Protein AF-A0A164G9T6-F1 (afdb_monomer)

Organism: NCBI:txid35525

Nearest PDB structures (foldseek):
  8sy6-assembly1_I  TM=9.886E-01  e=2.049E-11  Escherichia coli
  8sy7-assembly1_I  TM=9.757E-01  e=1.558E-11  Escherichia coli
  6cuu-assembly1_C  TM=9.898E-01  e=1.400E-10  Thermus thermophilus HB27
  6vvy-assembly1_C  TM=9.909E-01  e=1.307E-10  Mycobacterium tuberculosis
  8urw-assembly1_C  TM=9.571E-01  e=7.548E-11  Synechococcus elongatus

Sequence (86 aa):
TNPLAEITHKRRVSALGPGGLTRERAGFEVRDVHVTHYGRVCPIETPEGPNIGLINSLALYARLNEYGFIETPYRRVVEGKVTMDI

InterPro domains:
  IPR007645 RNA polymerase Rpb2, domain 3 [PF04565] (1-63)
  IPR015712 DNA-directed RNA polymerase, subunit 2 [PTHR20856] (1-74)
  IPR042107 DNA-directed RNA polymerase, beta subunit, external 1 domain superfamily [G3DSA:2.30.150.10] (75-86)

Foldseek 3Di:
DDPVVVVQVVQKDAQDDVVGDDLVRDDPVQLDDDPVCVQFWDQPDFDDDSCRSRMTGGHPQWDADPVGDIDGDDFDADPNDTDPHD

Mean predicted aligned error: 4.8 Å

Solvent-accessible surface area (backbone atoms only — not comparable to full-atom values): 5329 Å² total; per-residue (Å²): 141,52,75,65,58,54,54,50,60,74,44,52,46,63,47,58,55,94,96,46,49,50,78,89,73,54,55,72,78,71,37,52,87,56,81,77,34,67,59,29,37,38,88,75,55,44,52,79,71,86,46,42,47,43,33,35,28,56,21,94,70,34,43,70,48,99,87,68,49,73,40,55,82,58,65,50,70,57,97,91,40,79,51,92,54,102

pLDDT: mean 91.18, std 5.63, range [70.88, 95.88]

Structure (mmCIF, N/CA/C/O backbone):
data_AF-A0A164G9T6-F1
#
_entry.id   AF-A0A164G9T6-F1
#
loop_
_atom_site.group_PDB
_atom_site.id
_atom_site.type_symbol
_atom_site.label_atom_id
_atom_site.label_alt_id
_atom_site.label_comp_id
_atom_site.label_asym_id
_atom_site.label_entity_id
_atom_site.label_seq_id
_atom_site.pdbx_PDB_ins_code
_atom_site.Cartn_x
_atom_site.Cartn_y
_atom_site.Cartn_z
_atom_site.occupancy
_atom_site.B_iso_or_equiv
_atom_site.auth_seq_id
_atom_site.auth_comp_id
_atom_site.auth_asym_id
_atom_site.auth_atom_id
_atom_site.pdbx_PDB_model_num
ATOM 1 N N . THR A 1 1 ? 18.054 -14.817 -4.034 1.00 74.00 1 THR A N 1
ATOM 2 C CA . THR A 1 1 ? 16.584 -14.933 -3.987 1.00 74.00 1 THR A CA 1
ATOM 3 C C . THR A 1 1 ? 16.191 -15.404 -2.608 1.00 74.00 1 THR A C 1
ATOM 5 O O . THR A 1 1 ? 16.587 -16.497 -2.231 1.00 74.00 1 THR A O 1
ATOM 8 N N . ASN A 1 2 ? 15.531 -14.560 -1.818 1.00 95.25 2 ASN A N 1
ATOM 9 C CA . ASN A 1 2 ? 15.107 -14.860 -0.447 1.00 95.25 2 ASN A CA 1
ATOM 10 C C . ASN A 1 2 ? 13.570 -14.805 -0.340 1.00 95.25 2 ASN A C 1
ATOM 12 O O . ASN A 1 2 ? 12.949 -14.083 -1.124 1.00 95.25 2 ASN A O 1
ATOM 16 N N . PRO A 1 3 ? 12.953 -15.501 0.636 1.00 95.75 3 PRO A N 1
ATOM 17 C CA . PRO A 1 3 ? 11.492 -15.557 0.770 1.00 95.75 3 PRO A CA 1
ATOM 18 C C . PRO A 1 3 ? 10.829 -14.179 0.884 1.00 95.75 3 PRO A C 1
ATOM 20 O O . PRO A 1 3 ? 9.765 -13.946 0.318 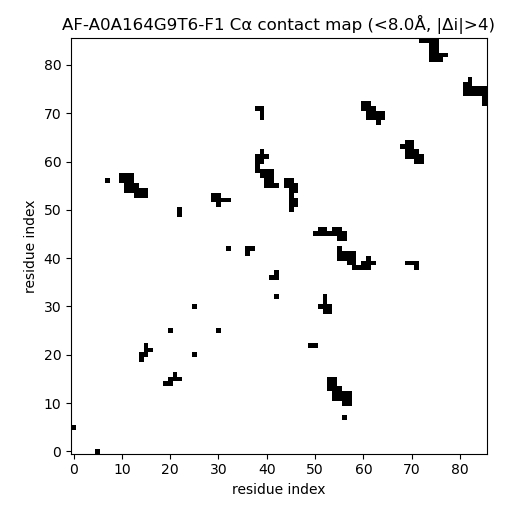1.00 95.75 3 PRO A O 1
ATOM 23 N N . LEU A 1 4 ? 11.492 -13.232 1.555 1.00 93.75 4 LEU A N 1
ATOM 24 C CA . LEU A 1 4 ? 11.001 -11.860 1.664 1.00 93.75 4 LEU A CA 1
ATOM 25 C C . LEU A 1 4 ? 10.945 -11.164 0.297 1.00 93.75 4 LEU A C 1
ATOM 27 O O . LEU A 1 4 ? 9.937 -10.544 -0.019 1.00 93.75 4 LEU A O 1
ATOM 31 N N . ALA A 1 5 ? 11.978 -11.311 -0.541 1.00 93.19 5 ALA A N 1
ATOM 32 C CA . ALA A 1 5 ? 11.974 -10.711 -1.874 1.00 93.19 5 ALA A CA 1
ATOM 33 C C . ALA A 1 5 ? 10.861 -11.280 -2.763 1.00 93.19 5 ALA A C 1
ATOM 35 O O . ALA A 1 5 ? 10.284 -10.542 -3.557 1.00 93.19 5 ALA A O 1
ATOM 36 N N . GLU A 1 6 ? 10.523 -12.564 -2.615 1.00 95.19 6 GLU A N 1
ATOM 37 C CA . GLU A 1 6 ? 9.405 -13.165 -3.344 1.00 95.19 6 GLU A CA 1
ATOM 38 C C . GLU A 1 6 ? 8.059 -12.559 -2.921 1.00 95.19 6 GLU A C 1
ATOM 40 O O . GLU A 1 6 ? 7.257 -12.171 -3.775 1.00 95.19 6 GLU A O 1
ATOM 45 N N . ILE A 1 7 ? 7.820 -12.433 -1.612 1.00 94.31 7 ILE A N 1
ATOM 46 C CA . ILE A 1 7 ? 6.583 -11.853 -1.072 1.00 94.31 7 ILE A CA 1
ATOM 47 C C . ILE A 1 7 ? 6.460 -10.380 -1.470 1.00 94.31 7 ILE A C 1
ATOM 49 O O . ILE A 1 7 ? 5.411 -9.967 -1.967 1.00 94.31 7 ILE A O 1
ATOM 53 N N . THR A 1 8 ? 7.530 -9.599 -1.316 1.00 93.19 8 THR A N 1
ATOM 54 C CA . THR A 1 8 ? 7.573 -8.195 -1.736 1.00 93.19 8 THR A CA 1
ATOM 55 C C . THR A 1 8 ? 7.297 -8.057 -3.230 1.00 93.19 8 THR A C 1
ATOM 57 O O . THR A 1 8 ? 6.501 -7.214 -3.635 1.00 93.19 8 THR A O 1
ATOM 60 N N . HIS A 1 9 ? 7.899 -8.907 -4.068 1.00 93.94 9 HIS A N 1
ATOM 61 C CA . HIS A 1 9 ? 7.686 -8.856 -5.512 1.00 93.94 9 HIS A CA 1
ATOM 62 C C . HIS A 1 9 ? 6.226 -9.137 -5.893 1.00 93.94 9 HIS A C 1
ATOM 64 O O . HIS A 1 9 ? 5.672 -8.447 -6.743 1.00 93.94 9 HIS A O 1
ATOM 70 N N . LYS A 1 10 ? 5.577 -10.102 -5.228 1.00 93.94 10 LYS A N 1
ATOM 71 C CA . LYS A 1 10 ? 4.150 -10.412 -5.430 1.00 93.94 10 LYS A CA 1
ATOM 72 C C . LYS A 1 10 ? 3.211 -9.296 -4.952 1.00 93.94 10 LYS A C 1
ATOM 74 O O . LYS A 1 10 ? 2.101 -9.194 -5.459 1.00 93.94 10 LYS A O 1
ATOM 79 N N . ARG A 1 11 ? 3.633 -8.464 -3.992 1.00 94.62 11 ARG A N 1
ATOM 80 C CA . ARG A 1 11 ? 2.850 -7.340 -3.432 1.00 94.62 11 ARG A CA 1
ATOM 81 C C . ARG A 1 11 ? 3.184 -5.976 -4.053 1.00 94.62 11 ARG A C 1
ATOM 83 O O . ARG A 1 11 ? 2.796 -4.939 -3.509 1.00 94.62 11 ARG A O 1
ATOM 90 N N . ARG A 1 12 ? 3.908 -5.966 -5.172 1.00 94.62 12 ARG A N 1
ATOM 91 C CA . ARG A 1 12 ? 4.328 -4.754 -5.878 1.00 94.62 12 ARG A CA 1
ATOM 92 C C . ARG A 1 12 ? 3.220 -4.216 -6.783 1.00 94.62 12 ARG A C 1
ATOM 94 O O . ARG A 1 12 ? 2.578 -4.970 -7.507 1.00 94.62 12 ARG A O 1
ATOM 101 N N . VAL A 1 13 ? 3.063 -2.898 -6.789 1.00 93.00 13 VAL A N 1
ATOM 102 C CA . VAL A 1 13 ? 2.154 -2.139 -7.652 1.00 93.00 13 VAL A CA 1
ATOM 103 C C . VAL A 1 13 ? 2.982 -1.243 -8.570 1.00 93.00 13 VAL A C 1
ATOM 105 O O . VAL A 1 13 ? 3.954 -0.621 -8.140 1.00 93.00 13 VAL A O 1
ATOM 108 N N . SER A 1 14 ? 2.613 -1.189 -9.848 1.00 92.75 14 SER A N 1
ATOM 109 C CA . SER A 1 14 ? 3.318 -0.417 -10.874 1.00 92.75 14 SER A CA 1
ATOM 110 C C . SER A 1 14 ? 2.351 0.515 -11.589 1.00 92.75 14 SER A C 1
ATOM 112 O O . SER A 1 14 ? 1.329 0.066 -12.100 1.00 92.75 14 SER A O 1
ATOM 114 N N . ALA A 1 15 ? 2.708 1.796 -11.674 1.00 90.19 15 ALA A N 1
ATOM 115 C CA . ALA A 1 15 ? 2.032 2.773 -12.528 1.00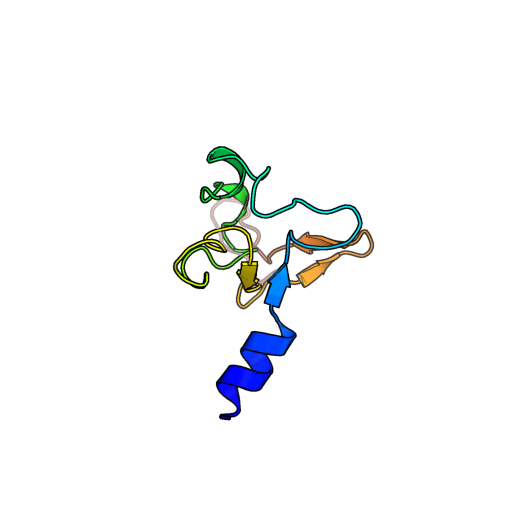 90.19 15 ALA A CA 1
ATOM 116 C C . ALA A 1 15 ? 2.500 2.698 -13.997 1.00 90.19 15 ALA A C 1
ATOM 118 O O . ALA A 1 15 ? 1.954 3.380 -14.865 1.00 90.19 15 ALA A O 1
ATOM 119 N N . LEU A 1 16 ? 3.526 1.886 -14.276 1.00 89.38 16 LEU A N 1
ATOM 120 C CA . LEU A 1 16 ? 4.060 1.635 -15.613 1.00 89.38 16 LEU A CA 1
ATOM 121 C C . LEU A 1 16 ? 3.315 0.469 -16.270 1.00 89.38 16 LEU A C 1
ATOM 123 O O . LEU A 1 16 ? 3.118 -0.567 -15.631 1.00 89.38 16 LEU A O 1
ATOM 127 N N . GLY A 1 17 ? 2.984 0.602 -17.554 1.00 88.62 17 GLY A N 1
ATOM 128 C CA . GLY A 1 17 ? 2.335 -0.451 -18.336 1.00 88.62 17 GLY A CA 1
ATOM 129 C C . GLY A 1 17 ? 1.397 0.100 -19.414 1.00 88.62 17 GLY A C 1
ATOM 130 O O . GLY A 1 17 ? 1.282 1.318 -19.564 1.00 88.62 17 GLY A O 1
ATOM 131 N N . PRO A 1 18 ? 0.723 -0.772 -20.180 1.00 87.38 18 PRO A N 1
ATOM 132 C CA . PRO A 1 18 ? -0.306 -0.351 -21.128 1.00 87.38 18 PRO A CA 1
ATOM 133 C C . PRO A 1 18 ? -1.450 0.359 -20.386 1.00 87.38 18 PRO A C 1
ATOM 135 O O . PRO A 1 18 ? -2.012 -0.189 -19.443 1.00 87.38 18 PRO A O 1
ATOM 138 N N . GLY A 1 19 ? -1.763 1.595 -20.788 1.00 85.62 19 GLY A N 1
ATOM 139 C CA . GLY A 1 19 ? -2.736 2.457 -20.097 1.00 85.62 19 GLY A CA 1
ATOM 140 C C . GLY A 1 19 ? -2.187 3.195 -18.867 1.00 85.62 19 GLY A C 1
ATOM 141 O O . GLY A 1 19 ? -2.901 4.002 -18.279 1.00 85.62 19 GLY A O 1
ATOM 142 N N . GLY A 1 20 ? -0.928 2.944 -18.497 1.00 86.12 20 GLY A N 1
ATOM 143 C CA . GLY A 1 20 ? -0.214 3.642 -17.432 1.00 86.12 20 GLY A CA 1
ATOM 144 C C . GLY A 1 20 ? 0.688 4.766 -17.945 1.00 86.12 20 GLY A C 1
ATOM 145 O O . GLY A 1 20 ? 0.640 5.173 -19.108 1.00 86.12 20 GLY A O 1
ATOM 146 N N . LEU A 1 21 ? 1.550 5.264 -17.062 1.00 85.44 21 LEU A N 1
ATOM 147 C CA . LEU A 1 21 ? 2.516 6.312 -17.381 1.00 85.44 21 LEU A CA 1
ATOM 148 C C . LEU A 1 21 ? 3.780 5.723 -18.020 1.00 85.44 21 LEU A C 1
ATOM 150 O O . LEU A 1 21 ? 4.209 4.613 -17.699 1.00 85.44 21 LEU A O 1
ATOM 154 N N . THR A 1 22 ? 4.427 6.496 -18.894 1.00 82.75 22 THR A N 1
ATOM 155 C CA . THR A 1 22 ? 5.802 6.210 -19.321 1.00 82.75 22 THR A CA 1
ATOM 156 C C . THR A 1 22 ? 6.790 6.950 -18.421 1.00 82.75 22 THR A C 1
ATOM 158 O O . THR A 1 22 ? 6.495 8.032 -17.913 1.00 82.75 22 THR A O 1
ATOM 161 N N . ARG A 1 23 ? 7.990 6.386 -18.236 1.00 76.31 23 ARG A N 1
ATOM 162 C CA . ARG A 1 23 ? 9.036 6.953 -17.358 1.00 76.31 23 ARG A CA 1
ATOM 163 C C . ARG A 1 23 ? 9.401 8.399 -17.712 1.00 76.31 23 ARG A C 1
ATOM 165 O O . ARG A 1 23 ? 9.682 9.194 -16.823 1.00 76.31 23 ARG A O 1
ATOM 172 N N . GLU A 1 24 ? 9.368 8.723 -19.001 1.00 73.69 24 GLU A N 1
ATOM 173 C CA . GLU A 1 24 ? 9.719 10.034 -19.563 1.00 73.69 24 GLU A CA 1
ATOM 174 C C . GLU A 1 24 ? 8.588 11.065 -19.439 1.00 73.69 24 GLU A C 1
ATOM 176 O O . GLU A 1 24 ? 8.858 12.260 -19.390 1.00 73.69 24 GLU A O 1
ATOM 181 N N . ARG A 1 25 ? 7.324 10.619 -19.376 1.00 70.88 25 ARG A N 1
ATOM 182 C CA . ARG A 1 25 ? 6.144 11.499 -19.262 1.00 70.88 25 ARG A CA 1
ATOM 183 C C . ARG A 1 25 ? 5.627 11.649 -17.834 1.00 70.88 25 ARG A C 1
ATOM 185 O O . ARG A 1 25 ? 4.772 12.494 -17.588 1.00 70.88 25 ARG A O 1
ATOM 192 N N . ALA A 1 26 ? 6.109 10.836 -16.898 1.00 77.62 26 ALA A N 1
ATOM 193 C CA . ALA A 1 26 ? 5.735 10.942 -15.496 1.00 77.62 26 ALA A CA 1
ATOM 194 C C . ALA A 1 26 ? 6.367 12.192 -14.867 1.00 77.62 26 ALA A C 1
ATOM 196 O O . ALA A 1 26 ? 7.573 12.207 -14.596 1.00 77.62 26 ALA A O 1
ATOM 197 N N . GLY A 1 27 ? 5.539 13.216 -14.643 1.00 80.06 27 GLY A N 1
ATOM 198 C CA . GLY A 1 27 ? 5.919 14.456 -13.968 1.00 80.06 27 GLY A CA 1
ATOM 199 C C . GLY A 1 27 ? 6.314 14.256 -12.502 1.00 80.06 27 GLY A C 1
ATOM 200 O O . GLY A 1 27 ? 6.221 13.160 -11.951 1.00 80.06 27 GLY A O 1
ATOM 201 N N . PHE A 1 28 ? 6.762 15.332 -11.860 1.00 80.94 28 PHE A N 1
ATOM 202 C CA . PHE A 1 28 ? 7.173 15.298 -10.455 1.00 80.94 28 PHE A CA 1
ATOM 203 C C . PHE A 1 28 ? 5.994 15.001 -9.510 1.00 80.94 28 PHE A C 1
ATOM 205 O O . PHE A 1 28 ? 6.132 14.205 -8.588 1.00 80.94 28 PHE A O 1
ATOM 212 N N . GLU A 1 29 ? 4.814 15.553 -9.801 1.00 84.31 29 GLU A N 1
ATOM 213 C CA . GLU A 1 29 ? 3.611 15.444 -8.960 1.00 84.31 29 GLU A CA 1
ATOM 214 C C . GLU A 1 29 ? 3.140 13.999 -8.743 1.00 84.31 29 GLU A C 1
ATOM 216 O O . GLU A 1 29 ? 2.684 13.648 -7.661 1.00 84.31 29 GLU A O 1
ATOM 221 N N . VAL A 1 30 ? 3.282 13.136 -9.754 1.00 86.88 30 VAL A N 1
ATOM 222 C CA . VAL A 1 30 ? 2.853 11.727 -9.676 1.00 86.88 30 VAL A CA 1
ATOM 223 C C . VAL A 1 30 ? 3.848 10.829 -8.939 1.00 86.88 30 VAL A C 1
ATOM 225 O O . VAL A 1 30 ? 3.520 9.686 -8.634 1.00 86.88 30 VAL A O 1
ATOM 228 N N . ARG A 1 31 ? 5.073 11.313 -8.692 1.00 89.81 31 ARG A N 1
ATOM 229 C CA . ARG A 1 31 ? 6.115 10.574 -7.961 1.00 89.81 31 ARG A CA 1
ATOM 230 C C . ARG A 1 31 ? 6.121 10.897 -6.472 1.00 89.81 31 ARG A C 1
ATOM 232 O O . ARG A 1 31 ? 6.720 10.147 -5.705 1.00 89.81 31 ARG A O 1
ATOM 239 N N . ASP A 1 32 ? 5.506 12.010 -6.086 1.00 90.75 32 ASP A N 1
ATOM 240 C CA . ASP A 1 32 ? 5.483 12.463 -4.705 1.00 90.75 32 ASP A CA 1
ATOM 241 C C . ASP A 1 32 ? 4.514 11.634 -3.846 1.00 90.75 32 ASP A C 1
ATOM 243 O O . ASP A 1 32 ? 3.553 11.015 -4.322 1.00 90.75 32 ASP A O 1
ATOM 247 N N . VAL A 1 33 ? 4.771 11.606 -2.542 1.00 92.50 33 VAL A N 1
ATOM 248 C CA . VAL A 1 33 ? 3.953 10.866 -1.589 1.00 92.50 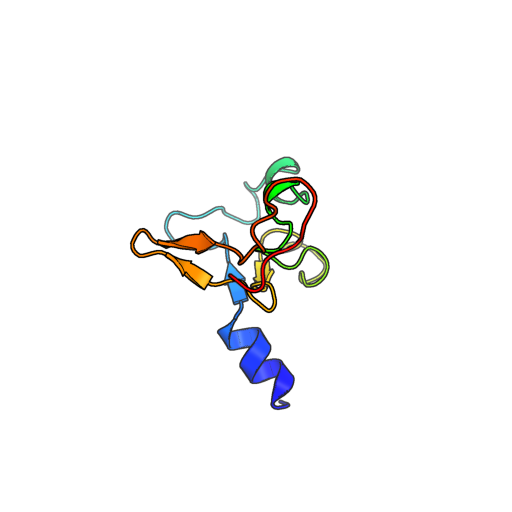33 VAL A CA 1
ATOM 249 C C . VAL A 1 33 ? 2.723 11.692 -1.235 1.00 92.50 33 VAL A C 1
ATOM 251 O O . VAL A 1 33 ? 2.760 12.602 -0.413 1.00 92.50 33 VAL A O 1
ATOM 254 N N . HIS A 1 34 ? 1.584 11.311 -1.801 1.00 94.94 34 HIS A N 1
ATOM 255 C CA . HIS A 1 34 ? 0.302 11.887 -1.426 1.00 94.94 34 HIS A CA 1
ATOM 256 C C . HIS A 1 34 ? -0.202 11.373 -0.063 1.00 94.94 34 HIS A C 1
ATOM 258 O O . HIS A 1 34 ? -0.001 10.215 0.310 1.00 94.94 34 HIS A O 1
ATOM 264 N N . VAL A 1 35 ? -0.951 12.209 0.663 1.00 95.25 35 VAL A N 1
ATOM 265 C CA . VAL A 1 35 ? -1.517 11.882 1.989 1.00 95.25 35 VAL A CA 1
ATOM 266 C C . VAL A 1 35 ? -2.434 10.654 1.977 1.00 95.25 35 VAL A C 1
ATOM 268 O O . VAL A 1 35 ? -2.543 9.937 2.970 1.00 95.25 35 VAL A O 1
ATOM 271 N N . THR A 1 36 ? -3.065 10.354 0.839 1.00 95.00 36 THR A N 1
ATOM 272 C CA . THR A 1 36 ? -3.935 9.176 0.682 1.00 95.00 36 THR A CA 1
ATOM 273 C C . THR A 1 36 ? -3.169 7.856 0.673 1.00 95.00 36 THR A C 1
ATOM 275 O O . THR A 1 36 ? -3.791 6.811 0.871 1.00 95.00 36 THR A O 1
ATOM 278 N N . HIS A 1 37 ? -1.846 7.869 0.486 1.00 95.00 37 HIS A N 1
ATOM 279 C CA . HIS A 1 37 ? -1.027 6.660 0.574 1.00 95.00 37 HIS A CA 1
ATOM 280 C C . HIS A 1 37 ? -1.011 6.073 1.985 1.00 95.00 37 HIS A C 1
ATOM 282 O O . HIS A 1 37 ? -0.803 4.868 2.132 1.00 95.00 37 HIS A O 1
ATOM 288 N N . TYR A 1 38 ? -1.292 6.881 3.013 1.00 95.81 38 TYR A N 1
ATOM 289 C CA . TYR A 1 38 ? -1.282 6.439 4.400 1.00 95.81 38 TYR A CA 1
ATOM 290 C C . TYR A 1 38 ? -2.164 5.198 4.614 1.00 95.81 38 TYR A C 1
ATOM 292 O O . TYR A 1 38 ? -3.363 5.201 4.335 1.00 95.81 38 TYR A O 1
ATOM 300 N N . GLY A 1 39 ? -1.538 4.110 5.072 1.00 93.81 39 GLY A N 1
ATOM 301 C CA . GLY A 1 39 ? -2.185 2.819 5.323 1.00 93.81 39 GLY A CA 1
ATOM 302 C C . GLY A 1 39 ? -2.515 1.984 4.076 1.00 93.81 39 GLY A C 1
ATOM 303 O O . GLY A 1 39 ? -2.869 0.816 4.226 1.00 93.81 39 GLY A O 1
ATOM 304 N N . ARG A 1 40 ? -2.373 2.533 2.863 1.00 95.88 40 ARG A N 1
ATOM 305 C CA . ARG A 1 40 ? -2.716 1.877 1.587 1.00 95.88 40 ARG A CA 1
ATOM 306 C C . ARG A 1 40 ? -1.478 1.444 0.800 1.00 95.88 40 ARG A C 1
ATOM 308 O O . ARG A 1 40 ? -1.359 0.288 0.401 1.00 95.88 40 ARG A O 1
ATOM 315 N N . VAL A 1 41 ? -0.535 2.362 0.614 1.00 95.62 41 VAL A N 1
ATOM 316 C CA . VAL A 1 41 ? 0.702 2.169 -0.154 1.00 95.62 41 VAL A CA 1
ATOM 317 C C . VAL A 1 41 ? 1.884 2.503 0.751 1.00 95.62 41 VAL A C 1
ATOM 319 O O . VAL A 1 41 ? 1.810 3.428 1.556 1.00 95.62 41 VAL A O 1
ATOM 322 N N . CYS A 1 42 ? 2.965 1.732 0.663 1.00 95.38 42 CYS A N 1
ATOM 323 C CA . CYS A 1 42 ? 4.174 2.000 1.432 1.00 95.38 42 CYS A CA 1
ATOM 324 C C . CYS A 1 42 ? 4.865 3.270 0.898 1.00 95.38 42 CYS A C 1
ATOM 326 O O . CYS A 1 42 ? 5.251 3.273 -0.268 1.00 95.38 42 CYS A O 1
ATOM 328 N N . PRO A 1 43 ? 5.066 4.323 1.716 1.00 93.56 43 PRO A N 1
ATOM 329 C CA . PRO A 1 43 ? 5.725 5.548 1.259 1.00 93.56 43 PRO A CA 1
ATOM 330 C C . PRO A 1 43 ? 7.258 5.434 1.222 1.00 93.56 43 PRO A C 1
ATOM 332 O O . PRO A 1 43 ? 7.923 6.327 0.713 1.00 93.56 43 PRO A O 1
ATOM 335 N N . ILE A 1 44 ? 7.820 4.366 1.797 1.00 93.44 44 ILE A N 1
ATOM 336 C CA . ILE A 1 44 ? 9.271 4.174 1.948 1.00 93.44 44 ILE A CA 1
ATOM 337 C C . ILE A 1 44 ? 9.805 3.210 0.885 1.00 93.44 44 ILE A C 1
ATOM 339 O O . ILE A 1 44 ? 10.878 3.420 0.329 1.00 93.44 44 ILE A O 1
ATOM 343 N N . GLU A 1 45 ? 9.068 2.133 0.604 1.00 93.25 45 GLU A N 1
ATOM 344 C CA . GLU A 1 45 ? 9.524 1.076 -0.298 1.00 93.25 45 GLU A CA 1
ATOM 345 C C . GLU A 1 45 ? 9.212 1.423 -1.760 1.00 93.25 45 GLU A C 1
ATOM 347 O O . G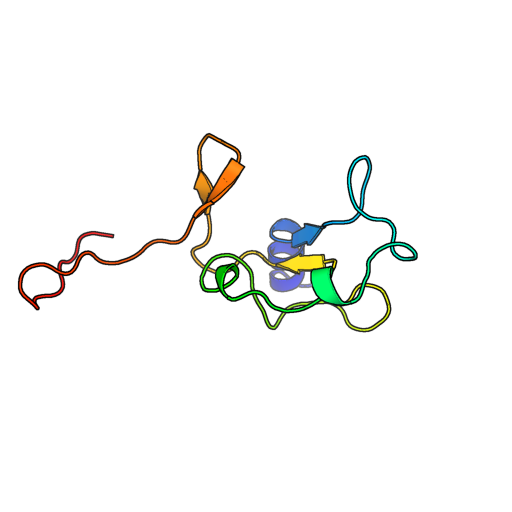LU A 1 45 ? 8.218 0.981 -2.339 1.00 93.25 45 GLU A O 1
ATOM 352 N N . THR A 1 46 ? 10.107 2.210 -2.350 1.00 93.25 46 THR A N 1
ATOM 353 C CA . THR A 1 46 ? 10.183 2.508 -3.783 1.00 93.25 46 THR A CA 1
ATOM 354 C C . THR A 1 46 ? 11.606 2.222 -4.269 1.00 93.25 46 THR A C 1
ATOM 356 O O . THR A 1 46 ? 12.561 2.456 -3.526 1.00 93.25 46 THR A O 1
ATOM 359 N N . PRO A 1 47 ? 11.810 1.722 -5.501 1.00 92.06 47 PRO A N 1
ATOM 360 C CA . PRO A 1 47 ? 13.149 1.630 -6.060 1.00 92.06 47 PRO A CA 1
ATOM 361 C C . PRO A 1 47 ? 13.747 3.026 -6.248 1.00 92.06 47 PRO A C 1
ATOM 363 O O . PRO A 1 47 ? 13.050 3.984 -6.591 1.00 92.06 47 PRO A O 1
ATOM 366 N N . GLU A 1 48 ? 15.057 3.113 -6.072 1.00 91.44 48 GLU A N 1
ATOM 367 C CA . GLU A 1 48 ? 15.820 4.320 -6.359 1.00 91.44 48 GLU A CA 1
ATOM 368 C C . GLU A 1 48 ? 15.969 4.547 -7.876 1.00 91.44 48 GLU A C 1
ATOM 370 O O . GLU A 1 48 ? 15.795 3.642 -8.703 1.00 91.44 48 GLU A O 1
ATOM 375 N N . GLY A 1 49 ? 16.305 5.781 -8.259 1.00 89.38 49 GLY A N 1
ATOM 376 C CA . GLY A 1 49 ? 16.592 6.146 -9.645 1.00 89.38 49 GLY A CA 1
ATOM 377 C C . GLY A 1 49 ? 15.344 6.494 -10.476 1.00 89.38 49 GLY A C 1
ATOM 378 O O . GLY A 1 49 ? 14.403 7.096 -9.959 1.00 89.38 49 GLY A O 1
ATOM 379 N N . PRO A 1 50 ? 15.306 6.159 -11.782 1.00 87.19 50 PRO A N 1
ATOM 380 C CA . PRO A 1 50 ? 14.263 6.641 -12.699 1.00 87.19 50 PRO A CA 1
ATOM 381 C C . PRO A 1 50 ? 12.835 6.188 -12.374 1.00 87.19 50 PRO A C 1
ATOM 383 O O . PRO A 1 50 ? 11.884 6.795 -12.861 1.00 87.19 50 PRO A O 1
ATOM 386 N N . ASN A 1 51 ? 12.685 5.115 -11.592 1.00 88.62 51 ASN A N 1
ATOM 387 C CA . ASN A 1 51 ? 11.392 4.525 -11.238 1.00 88.62 51 ASN A CA 1
ATOM 388 C C . ASN A 1 51 ? 10.865 4.989 -9.871 1.00 88.62 51 ASN A C 1
ATOM 390 O O . ASN A 1 51 ? 9.849 4.458 -9.421 1.00 88.62 51 ASN A O 1
ATOM 394 N N . ILE A 1 52 ? 11.541 5.938 -9.214 1.00 91.38 52 ILE A N 1
ATOM 395 C CA . ILE A 1 52 ? 11.125 6.441 -7.904 1.00 91.38 52 ILE A CA 1
ATOM 396 C C . ILE A 1 52 ? 9.681 6.964 -7.949 1.00 91.38 52 ILE A C 1
ATOM 398 O O . ILE A 1 52 ? 9.316 7.719 -8.853 1.00 91.38 52 ILE A O 1
ATOM 402 N N . GLY A 1 53 ? 8.847 6.495 -7.019 1.00 89.50 53 GLY A N 1
ATOM 403 C CA . GLY A 1 53 ? 7.425 6.836 -6.910 1.00 89.50 53 GLY A CA 1
ATOM 404 C C . GLY A 1 53 ? 6.507 6.166 -7.944 1.00 89.50 53 GLY A C 1
ATOM 405 O O . GLY A 1 53 ? 5.294 6.144 -7.756 1.00 89.50 53 GLY A O 1
ATOM 406 N N . LEU A 1 54 ? 7.054 5.565 -9.009 1.00 91.62 54 LEU A N 1
ATOM 407 C CA . LEU A 1 54 ? 6.279 4.891 -10.065 1.00 91.62 54 LEU A CA 1
ATOM 408 C C . LEU A 1 54 ? 6.044 3.404 -9.785 1.00 91.62 54 LEU A C 1
ATOM 410 O O . LEU A 1 54 ? 5.133 2.790 -10.347 1.00 91.62 54 LEU A O 1
ATOM 414 N N . ILE A 1 55 ? 6.890 2.821 -8.942 1.00 93.19 55 ILE A N 1
ATOM 415 C CA . ILE A 1 55 ? 6.772 1.454 -8.454 1.00 93.19 55 ILE A CA 1
ATOM 416 C C . ILE A 1 55 ? 6.711 1.536 -6.939 1.00 93.19 55 ILE A C 1
ATOM 418 O O . ILE A 1 55 ? 7.660 1.992 -6.313 1.00 93.19 55 ILE A O 1
ATOM 422 N N . ASN A 1 56 ? 5.625 1.042 -6.363 1.00 94.31 56 ASN A N 1
ATOM 423 C CA . ASN A 1 56 ? 5.426 1.049 -4.922 1.00 94.31 56 ASN A CA 1
A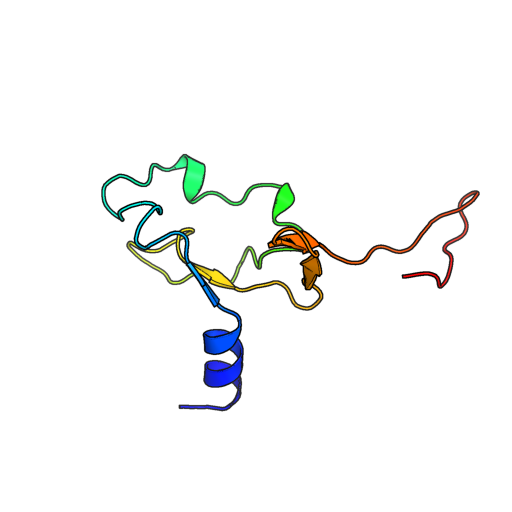TOM 424 C C . ASN A 1 56 ? 5.021 -0.344 -4.438 1.00 94.31 56 ASN A C 1
ATOM 426 O O . ASN A 1 56 ? 4.619 -1.207 -5.221 1.00 94.31 56 ASN A O 1
ATOM 430 N N . SER A 1 57 ? 5.095 -0.562 -3.133 1.00 94.69 57 SER A N 1
ATOM 431 C CA . SER A 1 57 ? 4.574 -1.770 -2.490 1.00 94.69 57 SER A CA 1
ATOM 432 C C . SER A 1 57 ? 3.250 -1.496 -1.782 1.00 94.69 57 SER A C 1
ATOM 434 O O . SER A 1 57 ? 3.035 -0.413 -1.233 1.00 94.69 57 SER A O 1
ATOM 436 N N . LEU A 1 58 ? 2.362 -2.492 -1.740 1.00 95.69 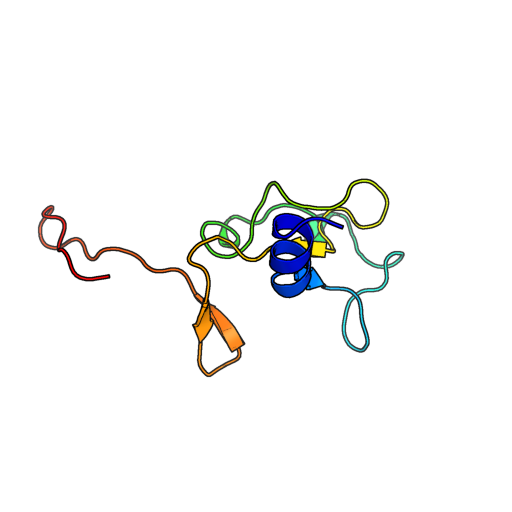58 LEU A N 1
ATOM 437 C CA . LEU A 1 58 ? 1.168 -2.434 -0.891 1.00 95.69 58 LEU A CA 1
ATOM 438 C C . 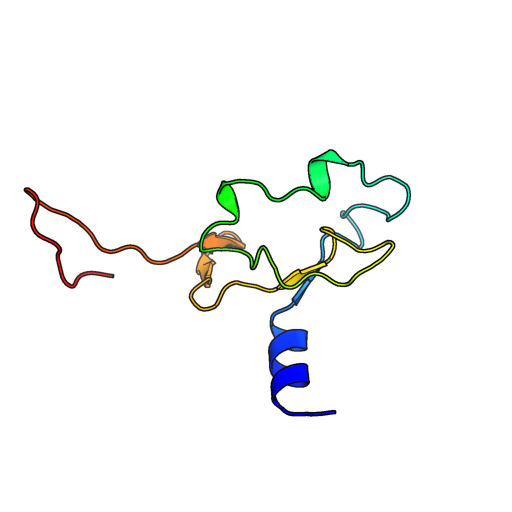LEU A 1 58 ? 1.560 -2.350 0.587 1.00 95.69 58 LEU A C 1
ATOM 440 O O . LEU A 1 58 ? 2.459 -3.062 1.041 1.00 95.69 58 LEU A O 1
ATOM 444 N N . ALA A 1 59 ? 0.836 -1.537 1.359 1.00 95.50 59 ALA A N 1
ATOM 445 C CA . ALA A 1 59 ? 1.009 -1.506 2.805 1.00 95.50 59 ALA A CA 1
ATOM 446 C C . ALA A 1 59 ? 0.604 -2.849 3.448 1.00 95.50 59 ALA A C 1
ATOM 448 O O . ALA A 1 59 ? -0.031 -3.710 2.832 1.00 95.50 59 ALA A O 1
ATOM 449 N N . LEU A 1 60 ? 0.982 -3.034 4.713 1.00 94.56 60 LEU A N 1
ATOM 450 C CA . LEU A 1 60 ? 0.887 -4.319 5.415 1.00 94.56 60 LEU A CA 1
ATOM 451 C C . LEU A 1 60 ? -0.556 -4.843 5.525 1.00 94.56 60 LEU A C 1
ATOM 453 O O . LEU A 1 60 ? -0.813 -6.010 5.241 1.00 94.56 60 LEU A O 1
ATOM 457 N N . TYR A 1 61 ? -1.497 -3.958 5.867 1.00 95.12 61 TYR A N 1
ATOM 458 C CA . TYR A 1 61 ? -2.923 -4.279 6.019 1.00 95.12 61 TYR A CA 1
ATOM 459 C C . TYR A 1 61 ? -3.792 -3.833 4.840 1.00 95.12 61 TYR A C 1
ATOM 461 O O . TYR A 1 61 ?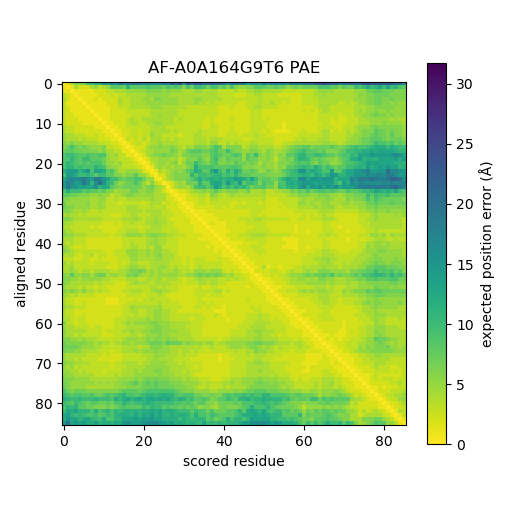 -5.010 -3.992 4.894 1.00 95.12 61 TYR A O 1
ATOM 469 N N . ALA A 1 62 ? -3.187 -3.287 3.784 1.00 95.81 62 ALA A N 1
ATOM 470 C CA . ALA A 1 62 ? -3.925 -2.829 2.619 1.00 95.81 62 ALA A CA 1
ATOM 471 C C . ALA A 1 62 ? -4.572 -4.001 1.871 1.00 95.81 62 ALA A C 1
ATOM 473 O O . ALA A 1 62 ? -3.960 -5.065 1.704 1.00 95.81 62 ALA A O 1
ATOM 474 N N . ARG A 1 63 ? -5.805 -3.785 1.409 1.00 94.75 63 ARG A N 1
ATOM 475 C CA . ARG A 1 63 ? -6.606 -4.746 0.640 1.00 94.75 63 ARG A CA 1
ATOM 476 C C . ARG A 1 63 ? -7.247 -4.050 -0.554 1.00 94.75 63 ARG A C 1
ATOM 478 O O . ARG A 1 63 ? -7.307 -2.825 -0.592 1.00 94.75 63 ARG A O 1
ATOM 485 N N . LEU A 1 64 ? -7.681 -4.833 -1.534 1.00 94.94 64 LEU A N 1
ATOM 486 C CA . LEU A 1 64 ? -8.480 -4.334 -2.649 1.00 94.94 64 LEU A CA 1
ATOM 487 C C . LEU A 1 64 ? -9.955 -4.566 -2.335 1.00 94.94 64 LEU A C 1
ATOM 489 O O . LEU A 1 64 ? -10.313 -5.657 -1.895 1.00 94.94 64 LEU A O 1
ATOM 493 N N . ASN A 1 65 ? -10.787 -3.560 -2.582 1.00 94.75 65 ASN A N 1
ATOM 494 C CA . ASN A 1 65 ? -12.235 -3.715 -2.538 1.00 94.75 65 ASN A CA 1
ATOM 495 C C . ASN A 1 65 ? -12.770 -4.338 -3.843 1.00 94.75 65 ASN A C 1
ATOM 497 O O . ASN A 1 65 ? -12.023 -4.540 -4.803 1.00 94.75 65 ASN A O 1
ATOM 501 N N . GLU A 1 66 ? -14.076 -4.607 -3.903 1.00 94.56 66 GLU A N 1
ATOM 502 C CA . GLU A 1 66 ? -14.732 -5.234 -5.067 1.00 94.56 66 GLU A CA 1
ATOM 503 C C . GLU A 1 66 ? -14.604 -4.421 -6.367 1.00 94.56 66 GLU A C 1
ATOM 505 O O . GLU A 1 66 ? -14.676 -4.973 -7.462 1.00 94.56 66 GLU A O 1
ATOM 510 N N . TYR A 1 67 ? -14.361 -3.115 -6.254 1.00 95.62 67 TYR A N 1
ATOM 511 C CA . TYR A 1 67 ? -14.177 -2.204 -7.384 1.00 95.62 67 TYR A CA 1
ATOM 512 C C . TYR A 1 67 ? -12.702 -2.017 -7.777 1.00 95.62 67 TYR A C 1
AT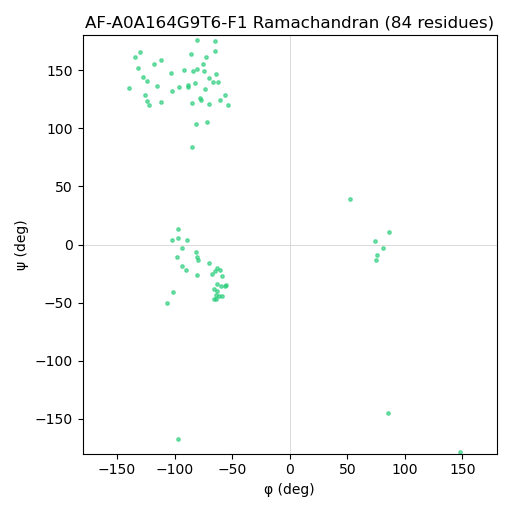OM 514 O O . TYR A 1 67 ? -12.408 -1.313 -8.740 1.00 95.62 67 TYR A O 1
ATOM 522 N N . GLY A 1 68 ? -11.764 -2.625 -7.042 1.00 92.94 68 GLY A N 1
ATOM 523 C CA . GLY A 1 68 ? -10.325 -2.516 -7.284 1.00 92.94 68 GLY A CA 1
ATOM 524 C C . GLY A 1 68 ? -9.634 -1.313 -6.629 1.00 92.94 68 GLY A C 1
ATOM 525 O O . GLY A 1 68 ? -8.466 -1.058 -6.919 1.00 92.94 68 GLY A O 1
ATOM 526 N N . PHE A 1 69 ? -10.298 -0.577 -5.734 1.00 95.00 69 PHE A N 1
ATOM 527 C CA . PHE A 1 69 ? -9.657 0.462 -4.921 1.00 95.00 69 PHE A CA 1
ATOM 528 C C . PHE A 1 69 ? -8.931 -0.127 -3.714 1.00 95.00 69 PHE A C 1
ATOM 530 O O . PHE A 1 69 ? -9.341 -1.143 -3.157 1.00 95.00 69 PHE A O 1
ATOM 537 N N . ILE A 1 70 ? -7.875 0.560 -3.273 1.00 95.44 70 ILE A N 1
ATOM 538 C CA . ILE A 1 70 ? -7.102 0.159 -2.098 1.00 95.44 70 ILE A CA 1
ATOM 539 C C . ILE A 1 70 ? -7.761 0.710 -0.832 1.00 95.44 70 ILE A C 1
ATOM 541 O O . ILE A 1 70 ? -7.889 1.923 -0.641 1.00 95.44 70 ILE A O 1
ATOM 545 N N . GLU A 1 71 ? -8.121 -0.190 0.068 1.00 95.69 71 GLU A N 1
ATOM 546 C CA . GLU A 1 71 ? -8.668 0.109 1.382 1.00 95.69 71 GLU A CA 1
ATOM 547 C C . GLU A 1 71 ? -7.694 -0.289 2.488 1.00 95.69 71 GLU A C 1
ATOM 549 O O . GLU A 1 71 ? -6.782 -1.100 2.304 1.00 95.69 71 GLU A O 1
ATOM 554 N N . THR A 1 72 ? -7.878 0.326 3.648 1.00 95.81 72 THR A N 1
ATOM 555 C CA . THR A 1 72 ? -7.084 0.049 4.837 1.00 95.81 72 THR A CA 1
ATOM 556 C C . THR A 1 72 ? -8.013 0.037 6.049 1.00 95.81 72 THR A C 1
ATOM 558 O O . THR A 1 72 ? -8.896 0.898 6.130 1.00 95.81 72 THR A O 1
ATOM 561 N N . PRO A 1 73 ? -7.888 -0.955 6.945 1.00 95.12 73 PRO A N 1
ATOM 562 C CA . PRO A 1 73 ? -8.785 -1.087 8.082 1.00 95.12 73 PRO A CA 1
ATOM 563 C C . PRO A 1 73 ? -8.558 0.023 9.112 1.00 95.12 73 PRO A C 1
ATOM 565 O O . PRO A 1 73 ? -7.421 0.402 9.402 1.00 95.12 73 PRO A O 1
ATOM 568 N N . TYR A 1 74 ? -9.645 0.488 9.724 1.00 93.50 74 TYR A N 1
ATOM 569 C CA . TYR A 1 74 ? -9.632 1.452 10.822 1.00 93.50 74 TYR A CA 1
ATOM 570 C C . TYR A 1 74 ? -10.534 0.968 11.946 1.00 93.50 74 TYR A C 1
ATOM 572 O O . TYR A 1 74 ? -11.532 0.300 11.712 1.00 93.50 74 TYR A O 1
ATOM 580 N N . ARG A 1 75 ? -10.219 1.369 13.176 1.00 93.00 75 ARG A N 1
ATOM 581 C CA . ARG A 1 75 ? -11.088 1.088 14.319 1.00 93.00 75 ARG A CA 1
ATOM 582 C C . ARG A 1 75 ? -12.123 2.178 14.487 1.00 93.00 75 ARG A C 1
ATOM 584 O O . ARG A 1 75 ? -11.797 3.366 14.456 1.00 93.00 75 ARG A O 1
ATOM 591 N N . ARG A 1 76 ? -13.366 1.772 14.730 1.00 93.56 76 ARG A N 1
ATOM 592 C CA . ARG A 1 76 ? -14.453 2.713 14.998 1.00 93.56 76 ARG A CA 1
ATOM 593 C C . ARG A 1 76 ? -14.298 3.306 16.399 1.00 93.56 76 ARG A C 1
ATOM 595 O O . ARG A 1 76 ? -14.072 2.581 17.370 1.00 93.56 76 ARG A O 1
ATOM 602 N N . VAL A 1 77 ? -14.442 4.623 16.505 1.00 93.94 77 VAL A N 1
ATOM 603 C CA . VAL A 1 77 ? -14.458 5.343 17.784 1.00 93.94 77 VAL A CA 1
ATOM 604 C C . VAL A 1 77 ? -15.863 5.883 18.001 1.00 93.94 77 VAL A C 1
ATOM 606 O O . VAL A 1 77 ? -16.376 6.618 17.160 1.00 93.94 77 VAL A O 1
ATOM 609 N N . VAL A 1 78 ? -16.488 5.502 19.114 1.00 95.00 78 VAL A N 1
ATOM 610 C CA . VAL A 1 78 ? -17.850 5.914 19.478 1.00 95.00 78 VAL A CA 1
ATOM 611 C C . VAL A 1 78 ? -17.787 6.567 20.852 1.00 95.00 78 VAL A C 1
ATOM 613 O O . VAL A 1 78 ? -17.266 5.971 21.791 1.00 95.00 78 VAL A O 1
ATOM 616 N N . GLU A 1 79 ? -18.259 7.812 20.959 1.00 92.88 79 GLU A N 1
ATOM 617 C CA . GLU A 1 79 ? -18.291 8.579 22.221 1.00 92.88 79 GLU A CA 1
ATOM 618 C C . GLU A 1 79 ? -16.933 8.634 22.952 1.00 92.88 79 GLU A C 1
ATOM 620 O O . GLU A 1 79 ? -16.841 8.514 24.173 1.00 92.88 79 GLU A O 1
ATOM 625 N N . GLY A 1 80 ? -15.841 8.767 22.192 1.00 92.69 80 GLY A N 1
ATOM 626 C CA . GLY A 1 80 ? -14.481 8.812 22.740 1.00 92.69 80 GLY A CA 1
ATOM 627 C C . GLY A 1 80 ? -13.937 7.462 23.228 1.00 92.69 80 GLY A C 1
ATOM 628 O O . GLY A 1 80 ? -12.809 7.406 23.714 1.00 92.69 80 GLY A O 1
ATOM 629 N N . LYS A 1 81 ? -14.690 6.366 23.074 1.00 93.06 81 LYS A N 1
ATOM 630 C CA . LYS A 1 81 ? -14.245 5.000 23.375 1.00 93.06 81 LYS A CA 1
ATOM 631 C C . LYS A 1 81 ? -13.892 4.260 22.087 1.00 93.06 81 LYS A C 1
ATOM 633 O O . LYS A 1 81 ? -14.641 4.270 21.109 1.00 93.06 81 LYS A O 1
ATOM 638 N N . VAL A 1 82 ? -12.732 3.610 22.090 1.00 93.56 82 VAL A N 1
ATOM 639 C CA . VAL A 1 82 ? -12.264 2.785 20.970 1.00 93.56 82 VAL A CA 1
ATOM 640 C C . VAL A 1 82 ? -12.991 1.442 21.008 1.00 93.56 82 VAL A C 1
ATOM 642 O O . VAL A 1 82 ? -12.968 0.757 22.030 1.00 93.56 82 VAL A O 1
ATOM 645 N N . THR A 1 83 ? -13.629 1.066 19.902 1.00 93.31 83 THR A N 1
ATOM 646 C CA . THR A 1 83 ? -14.249 -0.258 19.744 1.00 93.31 83 THR A CA 1
ATOM 647 C C . THR A 1 83 ? -13.226 -1.288 19.255 1.00 93.31 83 THR A C 1
ATOM 649 O O . THR A 1 83 ? -12.149 -0.933 18.765 1.00 93.31 83 THR A O 1
ATOM 652 N N . MET A 1 84 ? -13.553 -2.574 19.390 1.00 90.88 84 MET A N 1
ATOM 653 C CA . MET A 1 84 ? -12.743 -3.669 18.834 1.00 90.88 84 MET A CA 1
ATOM 654 C C . MET A 1 84 ? -13.149 -4.040 17.400 1.00 90.88 84 MET A C 1
ATOM 656 O O . MET A 1 84 ? -12.577 -4.969 16.834 1.00 90.88 84 MET A O 1
ATOM 660 N N . ASP A 1 85 ? -14.091 -3.301 16.811 1.00 84.69 85 ASP A N 1
ATOM 661 C CA . ASP A 1 85 ? -14.528 -3.494 15.432 1.00 84.69 85 ASP A CA 1
ATOM 662 C C . ASP A 1 85 ? -13.482 -2.905 14.473 1.00 84.69 85 ASP A C 1
ATOM 664 O O . ASP A 1 85 ? -13.104 -1.731 14.595 1.00 84.69 85 ASP A O 1
ATOM 668 N N . ILE A 1 86 ? -13.002 -3.742 13.546 1.00 79.75 86 ILE A N 1
ATOM 669 C CA . ILE A 1 86 ? -11.992 -3.439 12.515 1.00 79.75 86 ILE A CA 1
ATOM 670 C C . ILE A 1 86 ? -12.643 -3.506 11.136 1.00 79.75 86 ILE A C 1
ATOM 672 O O . ILE A 1 86 ? -13.395 -4.479 10.908 1.00 79.75 86 ILE A O 1
#

Secondary structure (DSSP, 8-state):
--HHHHHHHHTEEESBSTTSB-TTT--STTTS--GGGTTTB-SS---SGGGTTTEEEBPTT-EE-TTS-EE-----EETTEEPS--

Radius of gyration: 15.82 Å; Cα contacts (8 Å, |Δi|>4): 105; chains: 1; bounding box: 35×31×44 Å